Protein AF-A0A7W1FZD3-F1 (afdb_monomer_lite)

pLDDT: mean 88.49, std 9.93, range [58.47, 98.0]

Sequence (67 aa):
MKVEQFTHEAAVLNIISQLKEEKIYEKEFSDVIDGVHQYVDLVMEGGGVLGVALAGYVYVLEQMNIR

Secondary structure (DSSP, 8-state):
--THHHHT-HHHHHHHHHHHHTTGGGS---S-EETTEE---------STTHHHHHHHHHHHHHTTB-

Foldseek 3Di:
DDPCVVCVPPVLVVVLVVCVVVLVLVDADAPDDDDSAHEDDDDDDDCPPCVVVVVSVVVSCVSSRYD

Structure (mmCIF, N/CA/C/O backbone):
data_AF-A0A7W1FZD3-F1
#
_entry.id   AF-A0A7W1FZD3-F1
#
loop_
_atom_site.group_PDB
_atom_site.id
_atom_site.type_symbol
_atom_site.label_atom_id
_atom_site.label_alt_id
_atom_site.label_comp_id
_atom_site.label_asym_id
_atom_site.label_entity_id
_atom_site.label_seq_id
_atom_site.pdbx_PDB_ins_code
_atom_site.Cartn_x
_atom_site.Cartn_y
_atom_site.Cartn_z
_atom_site.occupancy
_atom_site.B_iso_or_equiv
_atom_site.auth_seq_id
_atom_site.auth_comp_id
_atom_site.auth_asym_id
_atom_site.auth_atom_id
_atom_site.pdbx_PDB_model_num
ATOM 1 N N . MET A 1 1 ? -10.077 -13.896 14.741 1.00 62.22 1 MET A N 1
ATOM 2 C CA . MET A 1 1 ?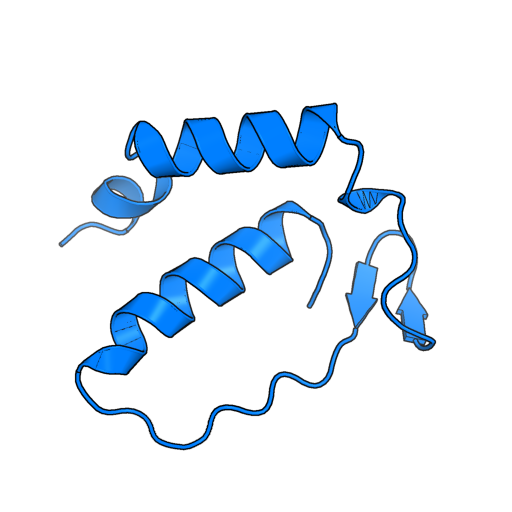 -10.222 -12.511 14.254 1.00 62.22 1 MET A CA 1
ATOM 3 C C . MET A 1 1 ? -10.594 -12.590 12.787 1.00 62.22 1 MET A C 1
ATOM 5 O O . MET A 1 1 ? -9.980 -13.374 12.075 1.00 62.22 1 MET A O 1
ATOM 9 N N . LYS A 1 2 ? -11.641 -11.887 12.372 1.00 79.75 2 LYS A N 1
ATOM 10 C CA . LYS A 1 2 ? -12.085 -11.808 10.977 1.00 79.75 2 LYS A CA 1
ATOM 11 C C . LYS A 1 2 ? -11.324 -10.674 10.281 1.00 79.75 2 LYS A C 1
ATOM 13 O O . LYS A 1 2 ? -11.092 -9.647 10.914 1.00 79.75 2 LYS A O 1
ATOM 18 N N . VAL A 1 3 ? -10.907 -10.852 9.027 1.00 76.94 3 VAL A N 1
ATOM 19 C CA . VAL A 1 3 ? -10.077 -9.867 8.291 1.00 76.94 3 VAL A CA 1
ATOM 20 C C . VAL A 1 3 ? -10.812 -8.529 8.148 1.00 76.94 3 VAL A C 1
ATOM 22 O O . VAL A 1 3 ? -10.215 -7.453 8.191 1.00 76.94 3 VAL A O 1
ATOM 25 N N . GLU A 1 4 ? -12.137 -8.595 8.079 1.00 83.25 4 GLU A N 1
ATOM 26 C CA . GLU A 1 4 ? -13.039 -7.452 8.004 1.00 83.25 4 GLU A CA 1
ATOM 27 C C . GLU A 1 4 ? -12.970 -6.574 9.259 1.00 83.25 4 GLU A C 1
ATOM 29 O O . GLU A 1 4 ? -13.158 -5.369 9.164 1.00 83.25 4 GLU A O 1
ATOM 34 N N . GLN A 1 5 ? -12.620 -7.136 10.424 1.00 81.06 5 GLN A N 1
ATOM 35 C CA . GLN A 1 5 ? -12.483 -6.355 11.662 1.00 81.06 5 GLN A CA 1
ATOM 36 C C . GLN A 1 5 ? -11.323 -5.355 11.606 1.00 81.06 5 GLN A C 1
ATOM 38 O O . GLN A 1 5 ? -11.358 -4.369 12.331 1.00 81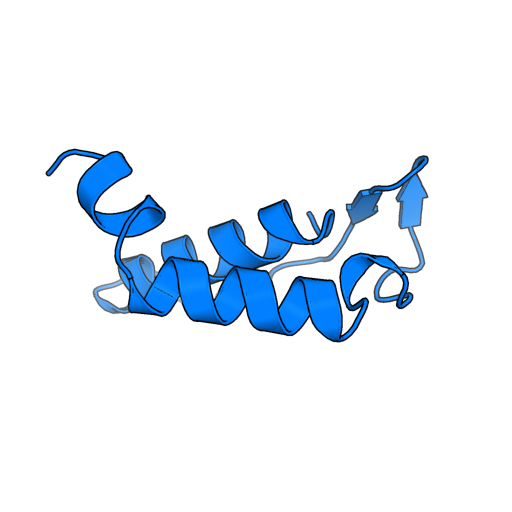.06 5 GLN A O 1
ATOM 43 N N . PHE A 1 6 ? -10.305 -5.615 10.781 1.00 82.2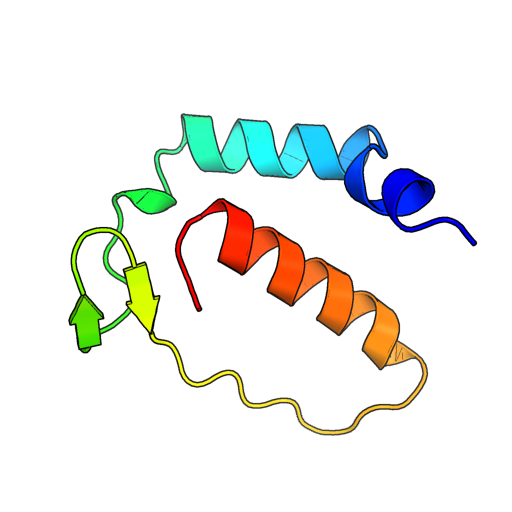5 6 PHE A N 1
ATOM 44 C CA . PHE A 1 6 ? -9.179 -4.704 10.577 1.00 82.25 6 PHE A CA 1
ATOM 45 C C . PHE A 1 6 ? -9.410 -3.800 9.361 1.00 82.25 6 PHE A C 1
ATOM 47 O O . PHE A 1 6 ? -9.257 -2.588 9.442 1.00 82.25 6 PHE A O 1
ATOM 54 N N . THR A 1 7 ? -9.828 -4.379 8.234 1.00 86.00 7 THR A N 1
ATOM 55 C CA . THR A 1 7 ? -9.983 -3.644 6.963 1.00 86.00 7 THR A CA 1
ATOM 56 C C . THR A 1 7 ? -11.163 -2.669 6.943 1.00 86.00 7 THR A C 1
ATOM 58 O O . THR A 1 7 ? -11.147 -1.735 6.147 1.00 86.00 7 THR A O 1
ATOM 61 N N . HIS A 1 8 ? -12.161 -2.863 7.812 1.00 88.94 8 HIS A N 1
ATOM 62 C CA . HIS A 1 8 ? -13.324 -1.976 7.960 1.00 88.94 8 HIS A CA 1
ATOM 63 C C . HIS A 1 8 ? -13.285 -1.167 9.263 1.00 88.94 8 HIS A C 1
ATOM 65 O O . HIS A 1 8 ? -14.294 -0.594 9.675 1.00 88.94 8 HIS A O 1
ATOM 71 N N . GLU A 1 9 ? -12.138 -1.141 9.939 1.00 92.00 9 GLU A N 1
ATOM 72 C CA . GLU A 1 9 ? -11.939 -0.266 11.087 1.00 92.00 9 GLU A CA 1
ATOM 73 C C . GLU A 1 9 ? -11.912 1.200 10.609 1.00 92.00 9 GLU A C 1
ATOM 75 O O . GLU A 1 9 ? -11.390 1.518 9.537 1.00 92.00 9 GLU A O 1
ATOM 80 N N . ALA A 1 10 ? -12.533 2.098 11.376 1.00 93.44 10 ALA A N 1
ATOM 81 C CA . ALA A 1 10 ? -12.787 3.467 10.944 1.00 93.44 10 ALA A CA 1
ATOM 82 C C . ALA A 1 10 ? -11.498 4.264 10.693 1.00 93.44 10 ALA A C 1
ATOM 84 O O . ALA A 1 10 ? -11.435 5.026 9.729 1.00 93.44 10 ALA A O 1
ATOM 85 N N . ALA A 1 11 ? -10.460 4.086 11.515 1.00 92.12 11 ALA A N 1
ATOM 86 C CA . ALA A 1 11 ? -9.181 4.755 11.309 1.00 92.12 11 ALA A CA 1
ATOM 87 C C . ALA A 1 11 ? -8.492 4.274 10.024 1.00 92.12 11 ALA A C 1
ATOM 89 O O . ALA A 1 11 ? -7.976 5.099 9.272 1.00 92.12 11 ALA A O 1
ATOM 90 N N . VAL A 1 12 ? -8.542 2.972 9.720 1.00 92.50 12 VAL A N 1
ATOM 91 C CA . VAL A 1 12 ? -7.987 2.422 8.468 1.00 92.50 12 VAL A CA 1
ATOM 92 C C . VAL A 1 12 ? -8.717 2.986 7.245 1.00 92.50 12 VAL A C 1
ATOM 94 O O . VAL A 1 12 ? -8.076 3.436 6.294 1.00 92.50 12 VAL A O 1
ATOM 97 N N . LEU A 1 13 ? -10.052 3.022 7.278 1.00 94.75 13 LEU A N 1
ATOM 98 C CA . LEU A 1 13 ? -10.858 3.582 6.189 1.00 94.75 13 LEU A CA 1
ATOM 99 C C . LEU A 1 13 ? -10.595 5.080 5.980 1.00 94.75 13 LEU A C 1
ATOM 101 O O . LEU A 1 13 ? -10.481 5.521 4.836 1.00 94.75 13 LEU A O 1
ATOM 105 N N . ASN A 1 14 ? -10.439 5.845 7.064 1.00 96.69 14 ASN A N 1
ATOM 106 C CA . ASN A 1 14 ? -10.115 7.270 6.991 1.00 96.69 14 ASN A CA 1
ATOM 107 C C . ASN A 1 14 ? -8.753 7.511 6.325 1.00 96.69 14 ASN A C 1
ATOM 109 O O . ASN A 1 14 ? -8.649 8.374 5.456 1.00 96.69 14 ASN A O 1
ATOM 113 N N . ILE A 1 15 ? -7.734 6.716 6.672 1.00 95.69 15 ILE A N 1
ATOM 114 C CA . ILE A 1 15 ? -6.406 6.797 6.043 1.00 95.69 15 ILE A CA 1
ATOM 115 C C . ILE A 1 15 ? -6.508 6.512 4.541 1.00 95.69 15 ILE A C 1
ATOM 117 O O . ILE A 1 15 ? -5.987 7.273 3.730 1.00 95.69 15 ILE A O 1
ATOM 121 N N . ILE A 1 16 ? -7.214 5.447 4.149 1.00 96.50 16 ILE A N 1
ATOM 122 C CA . ILE A 1 16 ? -7.389 5.101 2.731 1.00 96.50 16 ILE A CA 1
ATOM 123 C C . ILE A 1 16 ? -8.132 6.211 1.978 1.00 96.50 16 ILE A C 1
ATOM 125 O O . ILE A 1 16 ? -7.744 6.535 0.855 1.00 96.50 16 ILE A O 1
ATOM 129 N N . SER A 1 17 ? -9.178 6.799 2.573 1.00 97.38 17 SER A N 1
ATOM 130 C CA . SER A 1 17 ? -9.915 7.916 1.962 1.00 97.38 17 SER A CA 1
ATOM 131 C C . SER A 1 17 ? -8.999 9.109 1.726 1.00 97.38 17 SER A C 1
ATOM 133 O O . SER A 1 17 ? -8.921 9.602 0.604 1.00 97.38 17 SER A O 1
ATOM 135 N N . GLN A 1 18 ? -8.235 9.507 2.745 1.00 98.00 18 GLN A N 1
ATOM 136 C CA . GLN A 1 18 ? -7.319 10.637 2.648 1.00 98.00 18 GLN A CA 1
ATOM 137 C C . GLN A 1 18 ? -6.257 10.419 1.558 1.00 98.00 18 GLN A C 1
ATOM 139 O O . GLN A 1 18 ? -6.032 11.294 0.728 1.00 98.00 18 GLN A O 1
ATOM 144 N N . LEU A 1 19 ? -5.641 9.234 1.495 1.00 97.06 19 LEU A N 1
ATOM 145 C CA . LEU A 1 19 ? -4.634 8.927 0.470 1.00 97.06 19 LEU A CA 1
ATOM 146 C C . LEU A 1 19 ? -5.226 8.934 -0.952 1.00 97.06 19 LEU A C 1
ATOM 148 O O . LEU A 1 19 ? -4.557 9.343 -1.906 1.00 97.06 19 LEU A O 1
ATOM 152 N N . LYS A 1 20 ? -6.489 8.515 -1.109 1.00 96.31 20 LYS A N 1
ATOM 153 C CA . LYS A 1 20 ? -7.206 8.606 -2.390 1.00 96.31 20 LYS A CA 1
ATOM 154 C C . LYS A 1 20 ? -7.540 10.051 -2.757 1.00 96.31 20 LYS A C 1
ATOM 156 O O . LYS A 1 20 ? -7.389 10.414 -3.921 1.00 96.31 20 LYS A O 1
ATOM 161 N N . GLU A 1 21 ? -7.954 10.871 -1.794 1.00 97.88 21 GLU A N 1
ATOM 162 C CA . GLU A 1 21 ? -8.198 12.307 -1.989 1.00 97.88 21 GLU A CA 1
ATOM 163 C C . GLU A 1 21 ? -6.917 13.046 -2.401 1.00 97.88 21 GLU A C 1
ATOM 165 O O . GLU A 1 21 ? -6.936 13.861 -3.322 1.00 97.88 21 GLU A O 1
ATOM 170 N N . GLU A 1 22 ? -5.783 12.685 -1.799 1.00 97.50 22 GLU A N 1
ATOM 171 C CA . GLU A 1 22 ? -4.451 13.184 -2.157 1.00 97.50 22 GLU A CA 1
ATOM 172 C C . GLU A 1 22 ? -3.900 12.599 -3.472 1.00 97.50 22 GLU A C 1
ATOM 174 O O . GLU A 1 22 ? -2.783 12.938 -3.876 1.00 97.50 22 GLU A O 1
ATOM 179 N N . LYS A 1 23 ? -4.668 11.731 -4.151 1.00 95.50 23 LYS A N 1
ATOM 180 C CA . LYS A 1 23 ? -4.305 11.082 -5.422 1.00 95.50 23 LYS A CA 1
ATOM 181 C C . LYS A 1 23 ? -2.953 10.368 -5.357 1.00 95.50 23 LYS A C 1
ATOM 183 O O . LYS A 1 23 ? -2.185 10.378 -6.315 1.00 95.50 23 LYS A O 1
ATOM 188 N N . ILE A 1 24 ? -2.651 9.723 -4.227 1.00 95.50 24 ILE A N 1
ATOM 189 C CA . ILE A 1 24 ? -1.384 9.000 -4.047 1.00 95.50 24 ILE A CA 1
ATOM 190 C C . ILE A 1 24 ? -1.200 7.921 -5.116 1.00 95.50 24 ILE A C 1
ATOM 192 O O . ILE A 1 24 ? -0.111 7.799 -5.655 1.00 95.50 24 ILE A O 1
ATOM 196 N N . TYR A 1 25 ? -2.267 7.222 -5.499 1.00 92.31 25 TYR A N 1
ATOM 197 C CA . TYR A 1 25 ? -2.245 6.214 -6.565 1.00 92.31 25 TYR A CA 1
ATOM 198 C C . TYR A 1 25 ? -1.858 6.757 -7.961 1.00 92.31 25 TYR A C 1
ATOM 200 O O . TYR A 1 25 ? -1.585 5.960 -8.853 1.00 92.31 25 TYR A O 1
ATOM 208 N N . GLU A 1 26 ? -1.847 8.082 -8.177 1.00 93.12 26 GLU A N 1
ATOM 209 C CA . GLU A 1 26 ? -1.392 8.723 -9.427 1.00 93.12 26 GLU A CA 1
ATOM 210 C C . GLU A 1 26 ? 0.091 9.129 -9.379 1.00 93.12 26 GLU A C 1
ATOM 212 O O . GLU A 1 26 ? 0.649 9.539 -10.396 1.00 93.12 26 GLU A O 1
ATOM 217 N N . LYS A 1 27 ? 0.737 9.060 -8.208 1.00 94.19 27 LYS A N 1
ATOM 218 C CA . LYS A 1 27 ? 2.166 9.361 -8.066 1.00 94.19 27 LYS A CA 1
ATOM 219 C C . LYS A 1 27 ? 2.996 8.153 -8.487 1.00 94.19 27 LYS A C 1
ATOM 221 O O . LYS A 1 27 ? 2.594 7.019 -8.255 1.00 94.19 27 LYS A O 1
ATOM 226 N N . GLU A 1 28 ? 4.166 8.410 -9.059 1.00 94.06 28 GLU A N 1
ATOM 227 C CA . GLU A 1 28 ? 5.106 7.372 -9.485 1.00 94.06 28 GLU A CA 1
ATOM 228 C C . GLU A 1 28 ? 6.067 7.012 -8.339 1.00 94.06 28 GLU A C 1
ATOM 230 O O . GLU A 1 28 ? 6.772 7.874 -7.808 1.00 94.06 28 GLU A O 1
ATOM 235 N N . PHE A 1 29 ? 6.062 5.742 -7.942 1.00 93.69 29 PHE A N 1
ATOM 236 C CA . PHE A 1 29 ? 6.871 5.151 -6.871 1.00 93.69 29 PHE A CA 1
ATOM 237 C C . PHE A 1 29 ? 7.776 4.018 -7.362 1.00 93.69 29 PHE A C 1
ATOM 239 O O . PHE A 1 29 ? 8.619 3.551 -6.598 1.00 93.69 29 PHE A O 1
ATOM 246 N N . SER A 1 30 ? 7.592 3.565 -8.603 1.00 94.06 30 SER A N 1
ATOM 247 C CA . SER A 1 30 ? 8.328 2.456 -9.202 1.00 94.06 30 SER A CA 1
ATOM 248 C C . SER A 1 30 ? 8.708 2.773 -10.643 1.00 94.06 30 SER A C 1
ATOM 250 O O . SER A 1 30 ? 7.948 3.412 -11.364 1.00 94.06 30 SER A O 1
ATOM 252 N N . ASP A 1 31 ? 9.865 2.271 -11.058 1.00 94.31 31 ASP A N 1
ATOM 253 C CA . ASP A 1 31 ? 10.325 2.204 -12.443 1.00 94.31 31 ASP A CA 1
ATOM 254 C C . ASP A 1 31 ? 9.732 1.007 -13.217 1.00 94.31 31 ASP A C 1
ATOM 256 O O . ASP A 1 31 ? 9.838 0.938 -14.444 1.00 94.31 31 ASP A O 1
ATOM 260 N N . VAL A 1 32 ? 9.070 0.080 -12.518 1.00 94.88 32 VAL A N 1
ATOM 261 C CA . VAL A 1 32 ? 8.372 -1.085 -13.072 1.00 94.88 32 VAL A CA 1
ATOM 262 C C . VAL A 1 32 ? 6.860 -0.892 -12.924 1.00 94.88 32 VAL A C 1
ATOM 264 O O . VAL A 1 32 ? 6.272 -1.117 -11.863 1.00 94.88 32 VAL A O 1
ATOM 267 N N . ILE A 1 33 ? 6.213 -0.493 -14.021 1.00 94.62 33 ILE A N 1
ATOM 268 C CA . ILE A 1 33 ? 4.778 -0.176 -14.074 1.00 94.62 33 ILE A CA 1
ATOM 269 C C . ILE A 1 33 ? 4.074 -1.104 -15.071 1.00 94.62 33 ILE A C 1
ATOM 271 O O . ILE A 1 33 ? 4.515 -1.235 -16.214 1.00 94.62 33 ILE A O 1
ATOM 275 N N . ASP A 1 34 ? 2.953 -1.704 -14.659 1.00 93.81 34 ASP A N 1
ATOM 276 C CA . ASP A 1 34 ? 2.050 -2.466 -15.536 1.00 93.81 34 ASP A CA 1
ATOM 277 C C . ASP A 1 34 ? 0.602 -1.973 -15.390 1.00 93.81 34 ASP A C 1
ATOM 279 O O . ASP A 1 34 ? -0.100 -2.244 -14.407 1.00 93.81 34 ASP A O 1
ATOM 283 N N . GLY A 1 35 ? 0.150 -1.202 -16.379 1.00 92.50 35 GLY A N 1
ATOM 284 C CA . GLY A 1 35 ? -1.158 -0.557 -16.357 1.00 92.50 35 GLY A CA 1
ATOM 285 C C . GLY A 1 35 ? -1.269 0.459 -15.219 1.00 92.50 35 GLY A C 1
ATOM 286 O O . GLY A 1 35 ? -0.657 1.520 -15.275 1.00 92.50 35 GLY A O 1
ATOM 287 N N . VAL A 1 36 ? -2.087 0.146 -14.210 1.00 90.75 36 VAL A N 1
ATOM 288 C CA . VAL A 1 36 ? -2.278 0.986 -13.011 1.00 90.75 36 VAL A CA 1
ATOM 289 C C . VAL A 1 36 ? -1.436 0.530 -11.819 1.00 90.75 36 VAL A C 1
ATOM 291 O O . VAL A 1 36 ? -1.469 1.189 -10.785 1.00 90.75 36 VAL A O 1
ATOM 294 N N . HIS A 1 37 ? -0.730 -0.599 -11.935 1.00 94.38 37 HIS A N 1
ATOM 295 C CA . HIS A 1 37 ? 0.042 -1.182 -10.841 1.00 94.38 37 HIS A CA 1
ATOM 296 C C . HIS A 1 37 ? 1.508 -0.757 -10.902 1.00 94.38 37 HIS A C 1
ATOM 298 O O . HIS A 1 37 ? 2.102 -0.708 -11.980 1.00 94.38 37 HIS A O 1
ATOM 304 N N . GLN A 1 38 ? 2.089 -0.509 -9.731 1.00 96.12 38 GLN A N 1
ATOM 305 C CA . GLN A 1 38 ? 3.483 -0.113 -9.551 1.00 96.12 38 GLN A CA 1
ATOM 306 C C . GLN A 1 38 ? 4.173 -1.103 -8.619 1.00 96.12 38 GLN A C 1
ATOM 308 O O . GLN A 1 38 ? 3.709 -1.290 -7.494 1.00 96.12 38 GLN A O 1
ATOM 313 N N . TYR A 1 39 ? 5.253 -1.732 -9.078 1.00 95.12 39 TYR A N 1
ATOM 314 C CA . TYR A 1 39 ? 5.897 -2.820 -8.342 1.00 95.12 39 TYR A CA 1
ATOM 315 C C . TYR A 1 39 ? 7.086 -2.318 -7.527 1.00 95.12 39 TYR A C 1
ATOM 317 O O . TYR A 1 39 ? 8.020 -1.758 -8.089 1.00 95.12 39 TYR A O 1
ATOM 325 N N . VAL A 1 40 ? 7.074 -2.507 -6.214 1.00 94.12 40 VAL A N 1
ATOM 326 C CA . VAL A 1 40 ? 8.113 -2.017 -5.304 1.00 94.12 40 VAL A CA 1
ATOM 327 C C . VAL A 1 40 ? 8.746 -3.159 -4.521 1.00 94.12 40 VAL A C 1
ATOM 329 O O . VAL A 1 40 ? 8.082 -4.088 -4.068 1.00 94.12 40 VAL A O 1
ATOM 332 N N . ASP A 1 41 ? 10.052 -3.058 -4.291 1.00 91.81 41 ASP A N 1
ATOM 333 C CA . ASP A 1 41 ? 10.749 -3.998 -3.421 1.00 91.81 41 ASP A CA 1
ATOM 334 C C . ASP A 1 41 ? 10.469 -3.663 -1.951 1.00 91.81 41 ASP A C 1
ATOM 336 O O . ASP A 1 41 ? 11.056 -2.750 -1.363 1.00 91.81 41 ASP A O 1
ATOM 340 N N . LEU A 1 42 ? 9.574 -4.429 -1.326 1.00 88.25 42 LEU A N 1
ATOM 341 C CA . LEU A 1 42 ? 9.320 -4.333 0.107 1.00 88.25 42 LEU A CA 1
ATOM 342 C C . LEU A 1 42 ? 10.293 -5.219 0.899 1.00 88.25 42 LEU A C 1
ATOM 344 O O . LEU A 1 42 ? 10.067 -6.415 1.091 1.00 88.25 42 LEU A O 1
ATOM 348 N N . VAL A 1 43 ? 11.364 -4.617 1.419 1.00 86.12 43 VAL A N 1
ATOM 349 C CA . VAL A 1 43 ? 12.316 -5.299 2.309 1.00 86.12 43 VAL A CA 1
ATOM 350 C C . VAL A 1 43 ? 11.883 -5.133 3.766 1.00 86.12 43 VAL A C 1
ATOM 352 O O . VAL A 1 43 ? 11.829 -4.022 4.289 1.00 86.12 43 VAL A O 1
ATOM 355 N N . MET A 1 44 ? 11.595 -6.247 4.441 1.00 82.56 44 MET A N 1
ATOM 356 C CA . MET A 1 44 ? 11.221 -6.268 5.859 1.00 82.56 44 MET A CA 1
ATOM 357 C C . MET A 1 44 ? 12.348 -6.889 6.690 1.00 82.56 44 MET A C 1
ATOM 359 O O . MET A 1 44 ? 12.593 -8.094 6.612 1.00 82.56 44 MET A O 1
ATOM 363 N N . GLU A 1 45 ? 13.038 -6.086 7.505 1.00 77.50 45 GLU A N 1
ATOM 364 C CA . GLU A 1 45 ? 14.009 -6.618 8.466 1.00 77.50 45 GLU A CA 1
ATOM 365 C C . GLU A 1 45 ? 13.290 -7.217 9.689 1.00 77.50 45 GLU A C 1
ATOM 367 O O . GLU A 1 45 ? 12.822 -6.510 10.582 1.00 77.50 45 GLU A O 1
ATOM 372 N N . GLY A 1 46 ? 13.210 -8.551 9.740 1.00 76.44 46 GLY A N 1
ATOM 373 C CA . GLY A 1 46 ? 12.603 -9.298 10.850 1.00 76.44 46 GLY A CA 1
ATOM 374 C C . GLY A 1 46 ? 11.072 -9.431 10.770 1.00 76.44 46 GLY A C 1
ATOM 375 O O . GLY A 1 46 ? 10.426 -8.894 9.878 1.00 76.44 46 GLY A O 1
ATOM 376 N N . GLY A 1 47 ? 10.468 -10.201 11.691 1.00 65.12 47 GLY A N 1
ATOM 377 C CA . GLY A 1 47 ? 9.059 -10.622 11.549 1.00 65.12 47 GLY A CA 1
ATOM 378 C C . GLY A 1 47 ? 8.329 -11.043 12.829 1.00 65.12 47 GLY A C 1
ATOM 379 O O . GLY A 1 47 ? 7.397 -11.837 12.765 1.00 65.12 47 GLY A O 1
ATOM 380 N N . GLY A 1 48 ? 8.761 -10.558 13.999 1.00 69.31 48 GLY A N 1
ATOM 381 C CA . GLY A 1 48 ? 8.118 -10.857 15.2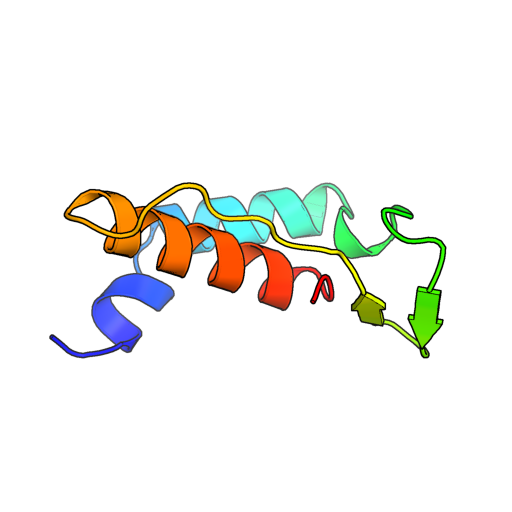89 1.00 69.31 48 GLY A CA 1
ATOM 382 C C . GLY A 1 48 ? 6.783 -10.120 15.499 1.00 69.31 48 GLY A C 1
ATOM 383 O O . GLY A 1 48 ? 5.989 -9.961 14.581 1.00 69.31 48 GLY A O 1
ATOM 384 N N . VAL A 1 49 ? 6.533 -9.601 16.708 1.00 58.47 49 VAL A N 1
ATOM 385 C CA . VAL A 1 49 ? 5.293 -8.866 17.072 1.00 58.47 49 VAL A CA 1
ATOM 386 C C . VAL A 1 49 ? 4.982 -7.680 16.131 1.00 58.47 49 VAL A C 1
ATOM 388 O O . VAL A 1 49 ? 3.820 -7.330 15.941 1.00 58.47 49 VAL A O 1
ATOM 391 N N . LEU A 1 50 ? 5.996 -7.108 15.472 1.00 64.25 50 LEU A N 1
ATOM 392 C CA . LEU A 1 50 ? 5.848 -6.038 14.474 1.00 64.25 50 LEU A CA 1
ATOM 393 C C . LEU A 1 50 ? 5.244 -6.507 13.134 1.00 64.25 50 LEU A C 1
ATOM 395 O O . LEU A 1 50 ? 4.800 -5.677 12.346 1.00 64.25 50 LEU A O 1
ATOM 399 N N . GLY A 1 51 ? 5.150 -7.818 12.886 1.00 66.44 51 GLY A N 1
ATOM 400 C CA . GLY A 1 51 ? 4.606 -8.383 11.647 1.00 66.44 51 GLY A CA 1
ATOM 401 C C . GLY A 1 51 ? 3.138 -8.035 11.380 1.00 66.44 51 GLY A C 1
ATOM 402 O O . GLY A 1 51 ? 2.722 -7.949 10.228 1.00 66.44 51 GLY A O 1
ATOM 403 N N . VAL A 1 52 ? 2.352 -7.754 12.426 1.00 70.00 52 VAL A N 1
ATOM 404 C CA . VAL A 1 52 ? 0.955 -7.307 12.266 1.00 70.00 52 VAL A CA 1
ATOM 405 C C . VAL A 1 52 ? 0.885 -5.881 11.707 1.00 70.00 52 VAL A C 1
ATOM 407 O O . VAL A 1 52 ? 0.017 -5.591 10.888 1.00 70.00 52 VAL A O 1
ATOM 410 N N . ALA A 1 53 ? 1.818 -5.001 12.084 1.00 73.19 53 ALA A N 1
ATOM 411 C CA . ALA A 1 53 ? 1.902 -3.659 11.505 1.00 73.19 53 ALA A CA 1
ATOM 412 C C . ALA A 1 53 ? 2.300 -3.717 10.020 1.00 73.19 53 ALA A C 1
ATOM 414 O O . ALA A 1 53 ? 1.763 -2.963 9.210 1.00 73.19 53 ALA A O 1
ATOM 415 N N . LEU A 1 54 ? 3.168 -4.668 9.652 1.00 81.12 54 LEU A N 1
ATOM 416 C CA . LEU A 1 54 ? 3.566 -4.907 8.261 1.00 81.12 54 LEU A CA 1
ATOM 417 C C . LEU A 1 54 ? 2.374 -5.340 7.395 1.00 81.12 54 LEU A C 1
ATOM 419 O O . LEU A 1 54 ? 2.236 -4.869 6.271 1.00 81.12 54 LEU A O 1
ATOM 423 N N . ALA A 1 55 ? 1.455 -6.148 7.934 1.00 85.31 55 ALA A N 1
ATOM 424 C CA . ALA A 1 55 ? 0.232 -6.519 7.219 1.00 85.31 55 ALA A CA 1
ATOM 425 C C . ALA A 1 55 ? -0.665 -5.303 6.917 1.00 85.31 55 ALA A C 1
ATOM 427 O O . ALA A 1 55 ? -1.226 -5.203 5.827 1.00 85.31 55 ALA A O 1
ATOM 428 N N . GLY A 1 56 ? -0.769 -4.356 7.856 1.00 88.06 56 GLY A N 1
ATOM 429 C CA . GLY A 1 56 ? -1.491 -3.101 7.640 1.00 88.06 56 GLY A CA 1
ATOM 430 C C . GLY A 1 56 ? -0.832 -2.207 6.591 1.00 88.06 56 GLY A C 1
ATOM 431 O O . GLY A 1 56 ? -1.522 -1.627 5.756 1.00 88.06 56 GLY A O 1
ATOM 432 N N . TYR A 1 57 ? 0.500 -2.141 6.596 1.00 89.94 57 TYR A N 1
ATOM 433 C CA . TYR A 1 57 ? 1.269 -1.386 5.610 1.00 89.94 57 TYR A CA 1
ATOM 434 C C . TYR A 1 57 ? 1.059 -1.922 4.187 1.00 89.94 57 TYR A C 1
ATOM 436 O O . TYR A 1 57 ? 0.662 -1.166 3.303 1.00 89.94 57 TYR A O 1
ATOM 444 N N . VAL A 1 58 ? 1.216 -3.237 3.989 1.00 91.38 58 VAL A N 1
ATOM 445 C CA . VAL A 1 58 ? 0.980 -3.896 2.691 1.00 91.38 58 VAL A CA 1
ATOM 446 C C . VAL A 1 58 ? -0.464 -3.708 2.227 1.00 91.38 58 VAL A C 1
ATOM 448 O O . VAL A 1 58 ? -0.704 -3.442 1.053 1.00 91.38 58 VAL A O 1
ATOM 451 N N . TYR A 1 59 ? -1.434 -3.782 3.144 1.00 93.12 59 TYR A N 1
ATOM 452 C CA . TYR A 1 59 ? -2.834 -3.539 2.801 1.00 93.12 59 TYR A CA 1
ATOM 453 C C . TYR A 1 59 ? -3.053 -2.135 2.224 1.00 93.12 59 TYR A C 1
ATOM 455 O O . TYR A 1 59 ? -3.744 -1.993 1.219 1.00 93.12 59 TYR A O 1
ATOM 463 N N . VAL A 1 60 ? -2.452 -1.102 2.820 1.00 94.38 60 VAL A N 1
ATOM 464 C CA . VAL A 1 60 ? -2.571 0.274 2.314 1.00 94.38 60 VAL A CA 1
ATOM 465 C C . VAL A 1 60 ? -1.888 0.437 0.955 1.00 94.38 60 VAL A C 1
ATOM 467 O O . VAL A 1 60 ? -2.474 1.081 0.086 1.00 94.38 60 VAL A O 1
ATOM 470 N N . LEU A 1 61 ? -0.706 -0.159 0.750 1.00 95.31 61 LEU A N 1
ATOM 471 C CA . LEU A 1 61 ? -0.026 -0.147 -0.553 1.00 95.31 61 LEU A CA 1
ATOM 472 C C . LEU A 1 61 ? -0.931 -0.714 -1.654 1.00 95.31 61 LEU A C 1
ATOM 474 O O . LEU A 1 61 ? -1.161 -0.051 -2.667 1.00 95.31 61 LEU A O 1
ATOM 478 N N . GLU A 1 62 ? -1.555 -1.864 -1.393 1.00 94.31 62 GLU A N 1
ATOM 479 C CA . GLU A 1 62 ? -2.471 -2.507 -2.336 1.00 94.31 62 GLU A CA 1
ATOM 480 C C . GLU A 1 62 ? -3.670 -1.603 -2.674 1.00 94.31 62 GLU A C 1
ATOM 482 O O . GLU A 1 62 ? -4.065 -1.498 -3.834 1.00 94.31 62 GLU A O 1
ATOM 487 N N . GLN A 1 63 ? -4.227 -0.876 -1.693 1.00 95.56 63 GLN A N 1
ATOM 488 C CA . GLN A 1 63 ? -5.329 0.070 -1.936 1.00 95.56 63 GLN A CA 1
ATOM 489 C C . GLN A 1 63 ? -4.941 1.266 -2.824 1.00 95.56 63 GLN A C 1
ATOM 491 O O . GLN A 1 63 ? -5.837 1.954 -3.325 1.00 95.56 63 GLN A O 1
ATOM 496 N N . MET A 1 64 ? -3.641 1.518 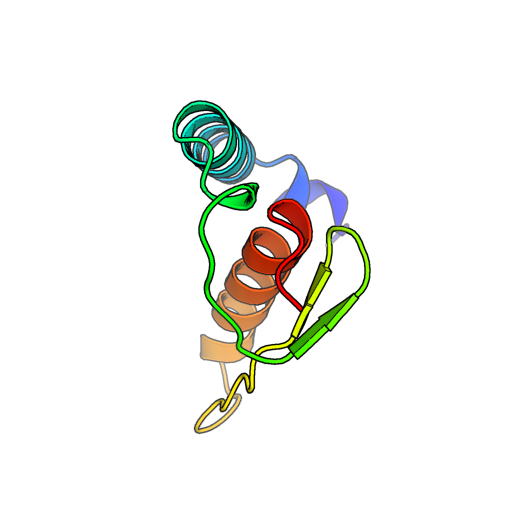-3.004 1.00 97.06 64 MET A N 1
ATOM 497 C CA . MET A 1 64 ? -3.080 2.571 -3.857 1.00 97.06 64 MET A CA 1
ATOM 498 C C . MET A 1 64 ? -2.478 2.031 -5.165 1.00 97.06 64 MET A C 1
ATOM 500 O O . MET A 1 64 ? -1.834 2.790 -5.882 1.00 97.06 64 MET A O 1
ATOM 504 N N . ASN A 1 65 ? -2.700 0.752 -5.492 1.00 95.44 65 ASN A N 1
ATOM 505 C CA . ASN A 1 65 ? -2.103 0.045 -6.633 1.00 95.44 65 ASN A CA 1
ATOM 506 C C . ASN A 1 65 ? -0.566 -0.085 -6.580 1.00 95.44 65 ASN A C 1
ATOM 508 O O . ASN A 1 65 ? 0.078 -0.245 -7.617 1.00 95.44 65 ASN A O 1
ATOM 512 N N . ILE A 1 66 ? 0.018 -0.047 -5.382 1.00 96.06 66 ILE A N 1
ATOM 513 C CA . ILE A 1 66 ? 1.445 -0.288 -5.152 1.00 96.06 66 ILE A CA 1
ATOM 514 C C . ILE A 1 66 ? 1.600 -1.721 -4.630 1.00 96.06 66 ILE A C 1
ATOM 516 O O . ILE A 1 66 ? 0.893 -2.100 -3.696 1.00 96.06 66 ILE A O 1
ATOM 520 N N . ARG A 1 67 ? 2.480 -2.520 -5.237 1.00 91.00 67 ARG A N 1
ATOM 521 C CA . ARG A 1 67 ? 2.595 -3.964 -4.979 1.00 91.00 67 ARG A CA 1
ATOM 522 C C . ARG A 1 67 ? 4.014 -4.431 -4.755 1.00 91.00 67 ARG A C 1
ATOM 524 O O . ARG A 1 67 ? 4.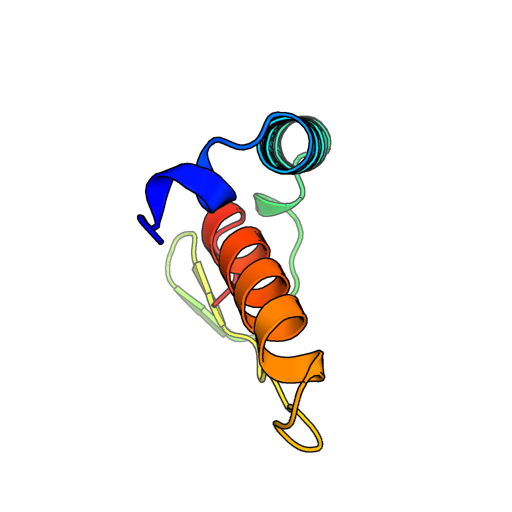880 -4.003 -5.538 1.00 91.00 67 ARG A O 1
#

Radius of gyration: 13.15 Å; chains: 1; bounding box: 27×26×33 Å